Protein AF-A0A526TTD7-F1 (afdb_monomer_lite)

Sequence (166 aa):
IASILKLRVVLLLPEDGTITVKAGYPPDDTLAEADIAAARWAWEHNRAAGRGADTLPGAKRLYLPLRTGRTAIGVVGLDNDKQGPLLTPEQQRLLDALADQAAVAIERIQLVADVDRAKLAAEADRLRSALLTSISHDLKTPLAAIMGAAGTLRDFSAALPEPDRA

Structure (mmCIF, N/CA/C/O backbone):
data_AF-A0A526TTD7-F1
#
_entry.id   AF-A0A526TTD7-F1
#
loop_
_atom_site.group_PDB
_atom_site.id
_atom_site.type_symbol
_atom_site.label_atom_id
_atom_site.label_alt_id
_atom_site.label_comp_id
_atom_site.label_asym_id
_atom_site.label_entity_id
_atom_site.label_seq_id
_atom_site.pdbx_PDB_ins_code
_atom_site.Cartn_x
_atom_site.Cartn_y
_atom_site.Cartn_z
_atom_site.occupancy
_atom_site.B_iso_or_equiv
_atom_site.auth_seq_id
_atom_site.auth_comp_id
_atom_site.auth_asym_id
_atom_site.auth_atom_id
_atom_site.pdbx_PDB_model_num
ATOM 1 N N . ILE A 1 1 ? 17.841 4.919 -4.706 1.00 63.47 1 ILE A N 1
ATOM 2 C CA . ILE A 1 1 ? 17.563 4.331 -6.044 1.00 63.47 1 ILE A CA 1
ATOM 3 C C . ILE A 1 1 ? 17.900 5.327 -7.155 1.00 63.47 1 ILE A C 1
ATOM 5 O O . ILE A 1 1 ? 18.847 5.089 -7.891 1.00 63.47 1 ILE A O 1
ATOM 9 N N . ALA A 1 2 ? 17.210 6.468 -7.237 1.00 70.69 2 ALA A N 1
ATOM 10 C CA . ALA A 1 2 ? 17.342 7.399 -8.361 1.00 70.69 2 ALA A CA 1
ATOM 11 C C . ALA A 1 2 ? 18.750 8.008 -8.562 1.00 70.69 2 ALA A C 1
ATOM 13 O O . ALA A 1 2 ? 19.263 7.999 -9.679 1.00 70.69 2 ALA A O 1
ATOM 14 N N . SER A 1 3 ? 19.417 8.460 -7.491 1.00 68.31 3 SER A N 1
ATOM 15 C CA . SER A 1 3 ? 20.776 9.033 -7.568 1.00 68.31 3 SER A CA 1
ATOM 16 C C . SER A 1 3 ? 21.851 8.013 -7.961 1.00 68.31 3 SER A C 1
ATOM 18 O O . SER A 1 3 ? 22.783 8.345 -8.686 1.00 68.31 3 SER A O 1
ATOM 20 N N . ILE A 1 4 ? 21.695 6.762 -7.520 1.00 75.44 4 ILE A N 1
ATOM 21 C CA . ILE A 1 4 ? 22.630 5.662 -7.794 1.00 75.44 4 ILE A CA 1
ATOM 22 C C . ILE A 1 4 ? 22.489 5.187 -9.246 1.00 75.44 4 ILE A C 1
ATOM 24 O O . ILE A 1 4 ? 23.485 4.917 -9.911 1.00 75.44 4 ILE A O 1
ATOM 28 N N . LEU A 1 5 ? 21.256 5.126 -9.760 1.00 72.81 5 LEU A N 1
ATOM 29 C CA . LEU A 1 5 ? 20.969 4.633 -11.111 1.00 72.81 5 LEU A CA 1
ATOM 30 C C . LEU A 1 5 ? 20.961 5.734 -12.185 1.00 72.81 5 LEU A C 1
ATOM 32 O O . LEU A 1 5 ? 20.939 5.415 -13.371 1.00 72.81 5 LEU A O 1
ATOM 36 N N . LYS A 1 6 ? 21.009 7.017 -11.792 1.00 79.19 6 LYS A N 1
ATOM 37 C CA . LYS A 1 6 ? 20.834 8.183 -12.682 1.00 79.19 6 LYS A CA 1
ATOM 38 C C . LYS A 1 6 ? 19.543 8.093 -13.511 1.00 79.19 6 LYS A C 1
ATOM 40 O O . LYS A 1 6 ? 19.547 8.358 -14.713 1.00 79.19 6 LYS A O 1
ATOM 45 N N . LEU A 1 7 ? 18.451 7.693 -12.859 1.00 83.31 7 LEU A N 1
ATOM 46 C CA . LEU A 1 7 ? 17.125 7.536 -13.461 1.00 83.31 7 LEU A CA 1
ATOM 47 C C . LEU A 1 7 ? 16.112 8.465 -12.803 1.00 83.31 7 LEU A C 1
ATOM 49 O O . LEU A 1 7 ? 16.256 8.819 -11.631 1.00 83.31 7 LEU A O 1
ATOM 53 N N . ARG A 1 8 ? 15.050 8.782 -13.547 1.00 88.75 8 ARG A N 1
ATOM 54 C CA . ARG A 1 8 ? 13.818 9.311 -12.970 1.00 88.75 8 ARG A CA 1
ATOM 55 C C . ARG A 1 8 ? 13.028 8.149 -12.389 1.00 88.75 8 ARG A C 1
ATOM 57 O O . ARG A 1 8 ? 12.767 7.174 -13.091 1.00 88.75 8 ARG A O 1
ATOM 64 N N . VAL A 1 9 ? 12.662 8.247 -11.121 1.00 90.62 9 VAL A N 1
ATOM 65 C CA . VAL A 1 9 ? 11.980 7.190 -10.378 1.00 90.62 9 VAL A CA 1
ATOM 66 C C . VAL A 1 9 ? 10.711 7.751 -9.768 1.00 90.62 9 VAL A C 1
ATOM 68 O O . VAL A 1 9 ? 10.736 8.831 -9.191 1.00 90.62 9 VAL A O 1
ATOM 71 N N . VAL A 1 10 ? 9.621 7.003 -9.864 1.00 92.50 10 VAL A N 1
ATOM 72 C CA . VAL A 1 10 ? 8.376 7.280 -9.148 1.00 92.50 10 VAL A CA 1
ATOM 73 C C . VAL A 1 10 ? 7.990 6.045 -8.343 1.00 92.50 10 VAL A C 1
ATOM 75 O O . VAL A 1 10 ? 8.102 4.924 -8.831 1.00 92.50 10 VAL A O 1
ATOM 78 N N . LEU A 1 11 ? 7.583 6.234 -7.096 1.00 93.25 11 LEU A N 1
ATOM 79 C CA . LEU A 1 11 ? 7.057 5.195 -6.225 1.00 93.25 11 LEU A CA 1
ATOM 80 C C . LEU A 1 11 ? 5.556 5.402 -6.094 1.00 93.25 11 LEU A C 1
ATOM 82 O O . LEU A 1 11 ? 5.114 6.477 -5.684 1.00 93.25 11 LEU A O 1
ATOM 86 N N . LEU A 1 12 ? 4.793 4.361 -6.404 1.00 94.50 12 LEU A N 1
ATOM 87 C CA . LEU A 1 12 ? 3.353 4.347 -6.246 1.00 94.50 12 LEU A CA 1
ATOM 88 C C . LEU A 1 12 ? 2.940 3.257 -5.260 1.00 94.50 12 LEU A C 1
ATOM 90 O O . LEU A 1 12 ? 3.425 2.128 -5.355 1.00 94.50 12 LEU A O 1
ATOM 94 N N . LEU A 1 13 ? 2.048 3.587 -4.328 1.00 94.19 13 LEU A N 1
ATOM 95 C CA . LEU A 1 13 ? 1.503 2.647 -3.344 1.00 94.19 13 LEU A CA 1
ATOM 96 C C . LEU A 1 13 ? -0.021 2.563 -3.479 1.00 94.19 13 LEU A C 1
ATOM 98 O O . LEU A 1 13 ? -0.639 3.536 -3.917 1.00 94.19 13 LEU A O 1
ATOM 102 N N . PRO A 1 14 ? -0.632 1.422 -3.122 1.00 92.44 14 PRO A N 1
ATOM 103 C CA . PRO A 1 14 ? -2.074 1.288 -3.133 1.00 92.44 14 PRO A CA 1
ATOM 104 C C . PRO A 1 14 ? -2.716 2.174 -2.063 1.00 92.44 14 PRO A C 1
ATOM 106 O O . PRO A 1 14 ? -2.262 2.228 -0.920 1.00 92.44 14 PRO A O 1
ATOM 109 N N . GLU A 1 15 ? -3.787 2.854 -2.447 1.00 90.19 15 GLU A N 1
ATOM 110 C CA . GLU A 1 15 ? -4.594 3.733 -1.605 1.00 90.19 15 GLU A CA 1
ATOM 111 C C . GLU A 1 15 ? -6.027 3.702 -2.144 1.00 90.19 15 GLU A C 1
ATOM 113 O O . GLU A 1 15 ? -6.236 3.852 -3.345 1.00 90.19 15 GLU A O 1
ATOM 118 N N . ASP A 1 16 ? -7.006 3.413 -1.283 1.00 86.75 16 ASP A N 1
ATOM 119 C CA . ASP A 1 16 ? -8.437 3.356 -1.630 1.00 86.75 16 ASP A CA 1
ATOM 120 C C . ASP A 1 16 ? -8.785 2.504 -2.872 1.00 86.75 16 ASP A C 1
ATOM 122 O O . ASP A 1 16 ? -9.676 2.825 -3.656 1.00 86.75 16 ASP A O 1
ATOM 126 N N . GLY A 1 17 ? -8.072 1.388 -3.069 1.00 83.06 17 GLY A N 1
ATOM 127 C CA . GLY A 1 17 ? -8.304 0.461 -4.188 1.00 83.06 17 GLY A CA 1
ATOM 128 C C . GLY A 1 17 ? -7.743 0.926 -5.538 1.00 83.06 17 GLY A C 1
ATOM 129 O O . GLY A 1 17 ? -7.944 0.253 -6.548 1.00 83.06 17 GLY A O 1
ATOM 130 N N . THR A 1 18 ? -7.019 2.043 -5.564 1.00 87.00 18 THR A N 1
ATOM 131 C CA . THR A 1 18 ? -6.212 2.496 -6.702 1.00 87.00 18 THR A CA 1
ATOM 132 C C . THR A 1 18 ? -4.737 2.572 -6.303 1.00 87.00 18 THR A C 1
ATOM 134 O O . THR A 1 18 ? -4.375 2.213 -5.185 1.00 87.00 18 THR A O 1
ATOM 137 N N . ILE A 1 19 ? -3.867 3.011 -7.213 1.00 91.06 19 ILE A N 1
ATOM 138 C CA . ILE A 1 19 ? -2.452 3.260 -6.938 1.00 91.06 19 ILE A CA 1
ATOM 139 C C . ILE A 1 19 ? -2.153 4.759 -7.073 1.00 91.06 19 ILE A C 1
ATOM 141 O O . ILE A 1 19 ? -2.535 5.386 -8.062 1.00 91.06 19 ILE A O 1
ATOM 145 N N . THR A 1 20 ? -1.487 5.345 -6.078 1.00 92.12 20 THR A N 1
ATOM 146 C CA . THR A 1 20 ? -1.195 6.786 -6.019 1.00 92.12 20 THR A CA 1
ATOM 147 C C . THR A 1 20 ? 0.301 7.038 -5.905 1.00 92.12 20 THR A C 1
ATOM 149 O O . THR A 1 20 ? 1.039 6.240 -5.325 1.00 92.12 20 THR A O 1
ATOM 152 N N . VAL A 1 21 ? 0.775 8.150 -6.476 1.00 92.25 21 VAL A N 1
ATOM 153 C CA . VAL A 1 21 ? 2.179 8.564 -6.360 1.00 92.25 21 VAL A CA 1
ATOM 154 C C . VAL A 1 21 ? 2.465 8.955 -4.910 1.00 92.25 21 VAL A C 1
ATOM 156 O O . VAL A 1 21 ? 1.813 9.837 -4.358 1.00 92.25 21 VAL A O 1
ATOM 159 N N . LYS A 1 22 ? 3.448 8.297 -4.292 1.00 91.56 22 LYS A N 1
ATOM 160 C CA . LYS A 1 22 ? 3.910 8.593 -2.926 1.00 91.56 22 LYS A CA 1
ATOM 161 C C . LYS A 1 22 ? 5.266 9.287 -2.890 1.00 91.56 22 LYS A C 1
ATOM 163 O O . LYS A 1 22 ? 5.557 9.986 -1.925 1.00 91.56 22 LYS A O 1
ATOM 168 N N . ALA A 1 23 ? 6.098 9.085 -3.909 1.00 87.81 23 ALA A N 1
ATOM 169 C CA . ALA A 1 23 ? 7.366 9.791 -4.055 1.00 87.81 23 ALA A CA 1
ATOM 170 C C . ALA A 1 23 ? 7.810 9.832 -5.522 1.00 87.81 23 ALA A C 1
ATOM 172 O O . ALA A 1 23 ? 7.603 8.869 -6.256 1.00 87.81 23 ALA A O 1
ATOM 173 N N . GLY A 1 24 ? 8.492 10.903 -5.921 1.00 87.50 24 GLY A N 1
ATOM 174 C CA . GLY A 1 24 ? 9.106 11.057 -7.239 1.00 87.50 24 GLY A CA 1
ATOM 175 C C . GLY A 1 24 ? 10.500 11.674 -7.130 1.00 87.50 24 GLY A C 1
ATOM 176 O O . GLY A 1 24 ? 10.753 12.512 -6.264 1.00 87.50 24 GLY A O 1
ATOM 177 N N . TYR A 1 25 ? 11.430 11.247 -7.981 1.00 83.00 25 TYR A N 1
ATOM 178 C CA . TYR A 1 25 ? 12.738 11.882 -8.128 1.00 83.00 25 TYR A CA 1
ATOM 179 C C . TYR A 1 25 ? 13.206 11.873 -9.591 1.00 83.00 25 TYR A C 1
ATOM 181 O O . TYR A 1 25 ? 13.290 10.785 -10.163 1.00 83.00 25 TYR A O 1
ATOM 189 N N . PRO A 1 26 ? 13.604 13.017 -10.190 1.00 78.94 26 PRO A N 1
ATOM 190 C CA . PRO A 1 26 ? 13.412 14.383 -9.682 1.00 78.94 26 PRO A CA 1
ATOM 191 C C . PRO A 1 26 ? 11.930 14.624 -9.341 1.00 78.94 26 PRO A C 1
ATOM 193 O O . PRO A 1 26 ? 11.102 13.869 -9.849 1.00 78.94 26 PRO A O 1
ATOM 196 N N . PRO A 1 27 ? 11.607 15.568 -8.431 1.00 69.44 27 PRO A N 1
ATOM 197 C CA . PRO A 1 27 ? 10.234 15.763 -7.971 1.00 69.44 27 PRO A CA 1
ATOM 198 C C . PRO A 1 27 ? 9.328 15.978 -9.184 1.00 69.44 27 PRO A C 1
ATOM 200 O O . PRO A 1 27 ? 9.491 16.940 -9.932 1.00 69.44 27 PRO A O 1
ATOM 203 N N . ASP A 1 28 ? 8.461 15.002 -9.411 1.00 66.94 28 ASP A N 1
ATOM 204 C CA . ASP A 1 28 ? 7.549 14.912 -10.538 1.00 66.94 28 ASP A CA 1
ATOM 205 C C . ASP A 1 28 ? 6.377 14.059 -10.070 1.00 66.94 28 ASP A C 1
ATOM 207 O O . ASP A 1 28 ? 6.486 12.839 -9.919 1.00 66.94 28 ASP A O 1
ATOM 211 N N . ASP A 1 29 ? 5.279 14.746 -9.790 1.00 65.81 29 ASP A N 1
ATOM 212 C CA . ASP A 1 29 ? 4.076 14.154 -9.213 1.00 65.81 29 ASP A CA 1
ATOM 213 C C . ASP A 1 29 ? 3.002 13.933 -10.289 1.00 65.81 29 ASP A C 1
ATOM 215 O O . ASP A 1 29 ? 1.873 13.544 -9.989 1.00 65.81 29 ASP A O 1
ATOM 219 N N . THR A 1 30 ? 3.341 14.182 -11.561 1.00 73.81 30 THR A N 1
ATOM 220 C CA . THR A 1 30 ? 2.398 14.106 -12.677 1.00 73.81 30 THR A CA 1
ATOM 221 C C . THR A 1 30 ? 2.709 12.926 -13.586 1.00 73.81 30 THR A C 1
ATOM 223 O O . THR A 1 30 ? 3.777 12.821 -14.185 1.00 73.81 30 THR A O 1
ATOM 226 N N . LEU A 1 31 ? 1.743 12.018 -13.708 1.00 82.94 31 LEU A N 1
ATOM 227 C CA . LEU A 1 31 ? 1.802 10.893 -14.633 1.00 82.94 31 LEU A CA 1
ATOM 228 C C . LEU A 1 31 ? 0.746 11.065 -15.719 1.00 82.94 31 LEU A C 1
ATOM 230 O O . LEU A 1 31 ? -0.379 11.483 -15.448 1.00 82.94 31 LEU A O 1
ATOM 234 N N . ALA A 1 32 ? 1.114 10.729 -16.954 1.00 86.19 32 ALA A N 1
ATOM 235 C CA . ALA A 1 32 ? 0.153 10.655 -18.042 1.00 86.19 32 ALA A CA 1
ATOM 236 C C . ALA A 1 32 ? -0.846 9.512 -17.796 1.00 86.19 32 ALA A C 1
ATOM 238 O O . ALA A 1 32 ? -0.553 8.551 -17.088 1.00 86.19 32 ALA A O 1
ATOM 239 N N . GLU A 1 33 ? -2.009 9.562 -18.439 1.00 87.12 33 GLU A N 1
ATOM 240 C CA . GLU A 1 33 ? -3.036 8.521 -18.298 1.00 87.12 33 GLU A CA 1
ATOM 241 C C . GLU A 1 33 ? -2.506 7.116 -18.645 1.00 87.12 33 GLU A C 1
ATOM 243 O O . GLU A 1 33 ? -2.741 6.158 -17.910 1.00 87.12 33 GLU A O 1
ATOM 248 N N . ALA A 1 34 ? -1.696 7.004 -19.704 1.00 90.00 34 ALA A N 1
ATOM 249 C CA . ALA A 1 34 ? -1.042 5.750 -20.088 1.00 90.00 34 ALA A CA 1
ATOM 250 C C . ALA A 1 34 ? -0.063 5.229 -19.017 1.00 90.00 34 ALA A C 1
ATOM 252 O O . ALA A 1 34 ? 0.047 4.021 -18.812 1.00 90.00 34 ALA A O 1
ATOM 253 N N . ASP A 1 35 ? 0.625 6.135 -18.320 1.00 92.31 35 ASP A N 1
ATOM 254 C CA . ASP A 1 35 ? 1.550 5.812 -17.232 1.00 92.31 35 ASP A CA 1
ATOM 255 C C . ASP A 1 35 ? 0.785 5.328 -15.985 1.00 92.31 35 ASP A C 1
ATOM 257 O O . ASP A 1 35 ? 1.170 4.335 -15.368 1.00 92.31 35 ASP A O 1
ATOM 261 N N . ILE A 1 36 ? -0.352 5.955 -15.659 1.00 92.12 36 ILE A N 1
ATOM 262 C CA . ILE A 1 36 ? -1.246 5.505 -14.578 1.00 92.12 36 ILE A CA 1
ATOM 263 C C . ILE A 1 36 ? -1.811 4.113 -14.892 1.00 92.12 36 ILE A C 1
ATOM 265 O O . ILE A 1 36 ? -1.793 3.231 -14.032 1.00 92.12 36 ILE A O 1
ATOM 269 N N . ALA A 1 37 ? -2.269 3.887 -16.127 1.00 93.88 37 ALA A N 1
ATOM 270 C CA . ALA A 1 37 ? -2.789 2.593 -16.561 1.00 93.88 37 ALA A CA 1
ATOM 271 C C . ALA A 1 37 ? -1.724 1.486 -16.477 1.00 93.88 37 ALA A C 1
ATOM 273 O O . ALA A 1 37 ? -2.005 0.399 -15.970 1.00 93.88 37 ALA A O 1
ATOM 274 N N . ALA A 1 38 ? -0.492 1.767 -16.914 1.00 95.81 38 ALA A N 1
ATOM 275 C CA . ALA A 1 38 ? 0.618 0.822 -16.815 1.00 95.81 38 ALA A CA 1
ATOM 276 C C . ALA A 1 38 ? 1.003 0.524 -15.360 1.00 95.81 38 ALA A C 1
ATOM 278 O O . ALA A 1 38 ? 1.178 -0.643 -15.008 1.00 95.81 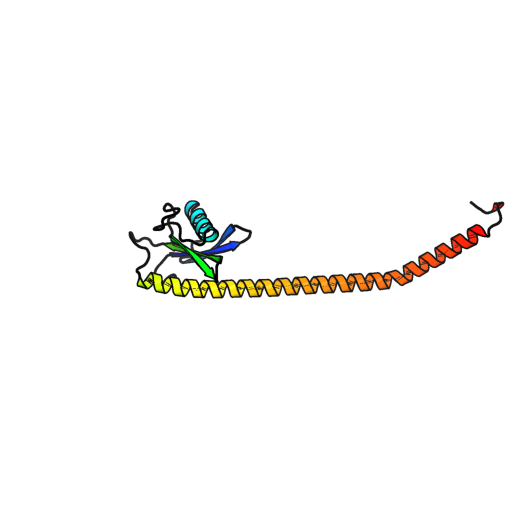38 ALA A O 1
ATOM 279 N N . ALA A 1 39 ? 1.069 1.544 -14.499 1.00 95.50 39 ALA A N 1
ATOM 280 C CA . ALA A 1 39 ? 1.344 1.362 -13.076 1.00 95.50 39 ALA A CA 1
ATOM 281 C C . ALA A 1 39 ? 0.275 0.496 -12.396 1.00 95.50 39 ALA A C 1
ATOM 283 O O . ALA A 1 39 ? 0.600 -0.457 -11.687 1.00 95.50 39 ALA A O 1
ATOM 284 N N . ARG A 1 40 ? -1.005 0.792 -12.651 1.00 95.19 40 ARG A N 1
ATOM 285 C CA . ARG A 1 40 ? -2.132 0.028 -12.109 1.00 95.19 40 ARG A CA 1
ATOM 286 C C . ARG A 1 40 ? -2.108 -1.421 -12.583 1.00 95.19 40 ARG A C 1
ATOM 288 O O . ARG A 1 40 ? -2.222 -2.329 -11.765 1.00 95.19 40 ARG A O 1
ATOM 295 N N . TRP A 1 41 ? -1.901 -1.645 -13.879 1.00 95.88 41 TRP A N 1
ATOM 296 C CA . TRP A 1 41 ? -1.827 -2.996 -14.425 1.00 95.88 41 TRP A CA 1
ATOM 297 C C . TRP A 1 41 ? -0.672 -3.788 -13.806 1.00 95.88 41 TRP A C 1
ATOM 299 O O . TRP A 1 41 ? -0.861 -4.946 -13.428 1.00 95.88 41 TRP A O 1
ATOM 309 N N . ALA A 1 42 ? 0.502 -3.160 -13.661 1.00 96.19 42 ALA A N 1
ATOM 310 C CA . ALA A 1 42 ? 1.682 -3.792 -13.078 1.00 96.19 42 ALA A CA 1
ATOM 311 C C . ALA A 1 42 ? 1.442 -4.250 -11.634 1.00 96.19 42 ALA A C 1
ATOM 313 O O . ALA A 1 42 ? 1.872 -5.341 -11.247 1.00 96.19 42 ALA A O 1
ATOM 314 N N . TRP A 1 43 ? 0.722 -3.434 -10.861 1.00 95.50 43 TRP A N 1
ATOM 315 C CA . TRP A 1 43 ? 0.289 -3.764 -9.508 1.00 95.50 43 TRP A CA 1
ATOM 316 C C . TRP A 1 43 ? -0.700 -4.935 -9.490 1.00 95.50 43 TRP A C 1
ATOM 318 O O . TRP A 1 43 ? -0.428 -5.952 -8.854 1.00 95.50 43 TRP A O 1
ATOM 328 N N . GLU A 1 44 ? -1.804 -4.828 -10.236 1.00 94.31 44 GLU A N 1
ATOM 329 C CA . GLU A 1 44 ? -2.891 -5.819 -10.245 1.00 94.31 44 GLU A CA 1
ATOM 330 C C . GLU A 1 44 ? -2.432 -7.200 -10.736 1.00 94.31 44 GLU A C 1
ATOM 332 O O . GLU A 1 44 ? -2.824 -8.229 -10.187 1.00 94.31 44 GLU A O 1
ATOM 337 N N . HIS A 1 45 ? -1.567 -7.239 -11.752 1.00 94.69 45 HIS A N 1
ATOM 338 C CA . HIS A 1 45 ? -1.115 -8.485 -12.380 1.00 94.69 45 HIS A CA 1
ATOM 339 C C . HIS A 1 45 ? 0.215 -8.981 -11.826 1.00 94.69 45 HIS A C 1
ATOM 341 O O . HIS A 1 45 ? 0.707 -10.034 -12.244 1.00 94.69 45 HIS A O 1
ATOM 347 N N . ASN A 1 46 ? 0.809 -8.222 -10.902 1.00 94.31 46 ASN A N 1
ATOM 348 C CA . ASN A 1 46 ? 2.114 -8.487 -10.335 1.00 94.31 46 ASN A CA 1
ATOM 349 C C . ASN A 1 46 ? 3.161 -8.770 -11.429 1.00 94.31 46 ASN A C 1
ATOM 351 O O . ASN A 1 46 ? 3.869 -9.777 -11.376 1.00 94.31 46 ASN A O 1
ATOM 355 N N . ARG A 1 47 ? 3.245 -7.923 -12.461 1.00 94.69 47 ARG A N 1
ATOM 356 C CA . ARG A 1 47 ? 4.140 -8.080 -13.627 1.00 94.69 47 ARG A CA 1
ATOM 357 C C . ARG A 1 47 ? 4.625 -6.723 -14.126 1.00 94.69 47 ARG A C 1
ATOM 359 O O . ARG A 1 47 ? 4.022 -5.706 -13.822 1.00 94.69 47 ARG A O 1
ATOM 366 N N . ALA A 1 48 ? 5.724 -6.710 -14.874 1.00 94.88 48 ALA A N 1
ATOM 367 C CA . ALA A 1 48 ? 6.227 -5.479 -15.475 1.00 94.88 48 ALA A CA 1
ATOM 368 C C . ALA A 1 48 ? 5.273 -4.962 -16.568 1.00 94.88 48 ALA A C 1
ATOM 370 O O . ALA A 1 48 ? 4.704 -5.765 -17.309 1.00 94.88 48 ALA A O 1
ATOM 371 N N . ALA A 1 49 ? 5.139 -3.642 -16.693 1.00 96.44 49 ALA A N 1
ATOM 372 C CA . ALA A 1 49 ? 4.367 -2.992 -17.756 1.00 96.44 49 ALA A CA 1
ATOM 373 C C . ALA A 1 49 ? 5.002 -1.671 -18.189 1.00 96.44 49 ALA A C 1
ATOM 375 O O . ALA A 1 49 ? 5.827 -1.100 -17.477 1.00 96.44 49 ALA A O 1
ATOM 376 N N . GLY A 1 50 ? 4.590 -1.162 -19.345 1.00 94.56 50 GLY A N 1
ATOM 377 C CA . GLY A 1 50 ? 5.075 0.104 -19.868 1.00 94.56 50 GLY A CA 1
ATOM 378 C C . GLY A 1 50 ? 6.271 -0.042 -20.798 1.00 94.56 50 GLY A C 1
ATOM 379 O O . GLY A 1 50 ? 6.427 -1.041 -21.504 1.00 94.56 50 GLY A O 1
ATOM 380 N N . ARG A 1 51 ? 7.122 0.982 -20.817 1.00 91.38 51 ARG A N 1
ATOM 381 C CA . ARG A 1 51 ? 8.274 1.083 -21.716 1.00 91.38 51 ARG A CA 1
ATOM 382 C C . ARG A 1 51 ? 9.176 -0.151 -21.619 1.00 91.38 51 ARG A C 1
ATOM 384 O O . ARG A 1 51 ? 9.802 -0.393 -20.594 1.00 91.38 51 ARG A O 1
ATOM 391 N N . GLY A 1 52 ? 9.309 -0.886 -22.722 1.00 87.69 52 GLY A N 1
ATOM 392 C CA . GLY A 1 52 ? 10.180 -2.064 -22.808 1.00 87.69 52 GLY A CA 1
ATOM 393 C C . GLY A 1 52 ? 9.601 -3.350 -22.207 1.00 87.69 52 GLY A C 1
ATOM 394 O O . GLY A 1 52 ? 10.319 -4.343 -22.154 1.00 87.69 52 GLY A O 1
ATOM 395 N N . ALA A 1 53 ? 8.336 -3.348 -21.777 1.00 91.00 53 ALA A N 1
ATOM 396 C CA . ALA A 1 53 ? 7.600 -4.546 -21.383 1.00 91.00 53 ALA A CA 1
ATOM 397 C C . ALA A 1 53 ? 6.642 -5.008 -22.499 1.00 91.00 53 ALA A C 1
ATOM 399 O O . ALA A 1 53 ? 6.282 -4.236 -23.388 1.00 91.00 53 ALA A O 1
ATOM 400 N N . ASP A 1 54 ? 6.166 -6.252 -22.406 1.00 90.94 54 ASP A N 1
ATOM 401 C CA . ASP A 1 54 ? 5.216 -6.837 -23.369 1.00 90.94 54 ASP A CA 1
ATOM 402 C C . ASP A 1 54 ? 3.798 -6.256 -23.252 1.00 90.94 54 ASP A C 1
ATOM 404 O O . ASP A 1 54 ? 2.941 -6.490 -24.102 1.00 90.94 54 ASP A O 1
ATOM 408 N N . THR A 1 55 ? 3.510 -5.537 -22.164 1.00 93.75 55 THR A N 1
ATOM 409 C CA . THR A 1 55 ? 2.173 -5.033 -21.843 1.00 93.75 55 THR A CA 1
ATOM 410 C C . THR A 1 55 ? 2.184 -3.522 -21.671 1.00 93.75 55 THR A C 1
ATOM 412 O O . THR A 1 55 ? 3.038 -2.971 -20.980 1.00 93.75 55 THR A O 1
ATOM 415 N N . LEU A 1 56 ? 1.200 -2.860 -22.287 1.00 92.38 56 LEU A N 1
ATOM 416 C CA . LEU A 1 56 ? 1.025 -1.403 -22.283 1.00 92.38 56 LEU A CA 1
ATOM 417 C C . LEU A 1 56 ? 2.288 -0.622 -22.716 1.00 92.38 56 LEU A C 1
ATOM 419 O O . LEU A 1 56 ? 2.667 0.338 -22.047 1.00 92.38 56 LEU A O 1
ATOM 423 N N . PRO A 1 57 ? 2.926 -0.959 -23.856 1.00 88.06 57 PRO A N 1
ATOM 424 C CA . PRO A 1 57 ? 4.205 -0.364 -24.268 1.00 88.06 57 PRO A CA 1
ATOM 425 C C . PRO A 1 57 ? 4.135 1.140 -24.596 1.00 88.06 57 PRO A C 1
ATOM 427 O O . PRO A 1 57 ? 5.171 1.765 -24.799 1.00 88.06 57 PRO A O 1
ATOM 430 N N . GLY A 1 58 ? 2.931 1.724 -24.659 1.00 86.62 58 GLY A N 1
ATOM 431 C CA . GLY A 1 58 ? 2.713 3.155 -24.899 1.00 86.62 58 GLY A CA 1
ATOM 432 C C . GLY A 1 58 ? 2.985 4.061 -23.691 1.00 86.62 58 GLY A C 1
ATOM 433 O O . GLY A 1 58 ? 2.991 5.281 -23.849 1.00 86.62 58 GLY A O 1
ATOM 434 N N . ALA A 1 59 ? 3.204 3.498 -22.498 1.00 90.81 59 ALA A N 1
ATOM 435 C CA . ALA A 1 59 ? 3.626 4.276 -21.336 1.00 90.81 59 ALA A CA 1
ATOM 436 C C . ALA A 1 59 ? 5.077 4.755 -21.498 1.00 90.81 59 ALA A C 1
ATOM 438 O O . ALA A 1 59 ? 5.919 4.057 -22.068 1.00 90.81 59 ALA A O 1
ATOM 439 N N . LYS A 1 60 ? 5.389 5.944 -20.976 1.00 89.38 60 LYS A N 1
ATOM 440 C CA . LYS A 1 60 ? 6.739 6.517 -21.086 1.00 89.38 60 LYS A CA 1
ATOM 441 C C . LYS A 1 60 ? 7.716 5.823 -20.146 1.00 89.38 60 LYS A C 1
ATOM 443 O O . LYS A 1 60 ? 8.906 5.753 -20.444 1.00 89.38 60 LYS A O 1
ATOM 448 N N . ARG A 1 61 ? 7.216 5.308 -19.022 1.00 92.00 61 ARG A N 1
ATOM 449 C CA . ARG A 1 61 ? 8.020 4.676 -17.974 1.00 92.00 61 ARG A CA 1
ATOM 450 C C . ARG A 1 61 ? 7.892 3.157 -18.006 1.00 92.00 61 ARG A C 1
ATOM 452 O O . ARG A 1 61 ? 6.882 2.615 -18.451 1.00 92.00 61 ARG A O 1
ATOM 459 N N . LEU A 1 62 ? 8.915 2.474 -17.504 1.00 93.56 62 LEU A N 1
ATOM 460 C CA . LEU A 1 62 ? 8.839 1.061 -17.137 1.00 93.56 62 LEU A CA 1
ATOM 461 C C . LEU A 1 62 ? 8.344 0.956 -15.697 1.00 93.56 62 LEU A C 1
ATOM 463 O O . LEU A 1 62 ? 8.954 1.532 -14.801 1.00 93.56 62 LEU A O 1
ATOM 467 N N . TYR A 1 63 ? 7.286 0.192 -15.474 1.00 95.12 63 TYR A N 1
ATOM 468 C CA . TYR A 1 63 ? 6.709 -0.064 -14.162 1.00 95.12 63 TYR A CA 1
ATOM 469 C C . TYR A 1 63 ? 7.025 -1.480 -13.701 1.00 95.12 63 TYR A C 1
ATOM 471 O O . TYR A 1 63 ? 6.759 -2.448 -14.413 1.00 95.12 63 TYR A O 1
ATOM 479 N N . LEU A 1 64 ? 7.584 -1.592 -12.498 1.00 94.94 64 LEU A N 1
ATOM 480 C CA . LEU A 1 64 ? 7.986 -2.847 -11.872 1.00 94.94 64 LEU A CA 1
ATOM 481 C C . LEU A 1 64 ? 7.284 -2.994 -10.514 1.00 94.94 64 LEU A C 1
ATOM 483 O O . LEU A 1 64 ? 7.325 -2.060 -9.709 1.00 94.94 64 LEU A O 1
ATOM 487 N N . PRO A 1 65 ? 6.637 -4.135 -10.229 1.00 95.44 65 PRO A N 1
ATOM 488 C CA . PRO A 1 65 ? 5.974 -4.349 -8.948 1.00 95.44 65 PRO A CA 1
ATOM 489 C C . PRO A 1 65 ? 6.991 -4.474 -7.807 1.00 95.44 65 PRO A C 1
ATOM 491 O O . PRO A 1 65 ? 7.990 -5.181 -7.929 1.00 95.44 65 PRO A O 1
ATOM 494 N N . LEU A 1 66 ? 6.695 -3.836 -6.675 1.00 95.62 66 LEU A N 1
ATOM 495 C CA . LEU A 1 66 ? 7.384 -4.051 -5.403 1.00 95.62 66 LEU A CA 1
ATOM 496 C C . LEU A 1 66 ? 6.686 -5.185 -4.662 1.00 95.62 66 LEU A C 1
ATOM 498 O O . LEU A 1 66 ? 5.493 -5.090 -4.367 1.00 95.62 66 LEU A O 1
ATOM 502 N N . ARG A 1 67 ? 7.409 -6.270 -4.393 1.00 91.88 67 ARG A N 1
ATOM 503 C CA . ARG A 1 67 ? 6.819 -7.527 -3.927 1.00 91.88 67 ARG A CA 1
ATOM 504 C C . ARG A 1 67 ? 7.318 -7.901 -2.544 1.00 91.88 67 ARG A C 1
ATOM 506 O O . ARG A 1 67 ? 8.518 -7.917 -2.297 1.00 91.88 67 ARG A O 1
ATOM 513 N N . THR A 1 68 ? 6.388 -8.321 -1.701 1.00 87.62 68 THR A N 1
ATOM 514 C CA . THR A 1 68 ? 6.668 -9.094 -0.491 1.00 87.62 68 THR A CA 1
ATOM 515 C C . THR A 1 68 ? 5.840 -10.379 -0.566 1.00 87.62 68 THR A C 1
ATOM 517 O O . THR A 1 68 ? 4.634 -10.371 -0.821 1.00 87.62 68 THR A O 1
ATOM 520 N N . GLY A 1 69 ? 6.498 -11.538 -0.477 1.00 82.06 69 GLY A N 1
ATOM 521 C CA . GLY A 1 69 ? 5.832 -12.829 -0.675 1.00 82.06 69 GLY A CA 1
ATOM 522 C C . GLY A 1 69 ? 5.195 -12.979 -2.068 1.00 82.06 69 GLY A C 1
ATOM 523 O O . GLY A 1 69 ? 5.901 -13.064 -3.072 1.00 82.06 69 GLY A O 1
ATOM 524 N N . ARG A 1 70 ? 3.857 -13.076 -2.135 1.00 76.19 70 ARG A N 1
ATOM 525 C CA . ARG A 1 70 ? 3.103 -13.332 -3.386 1.00 76.19 70 ARG A CA 1
ATOM 526 C C . ARG A 1 70 ? 2.374 -12.110 -3.949 1.00 76.19 70 ARG A C 1
ATOM 528 O O . ARG A 1 70 ? 1.885 -12.185 -5.077 1.00 76.19 70 ARG A O 1
ATOM 535 N N . THR A 1 71 ? 2.287 -11.018 -3.197 1.00 85.25 71 THR A N 1
ATOM 536 C CA . THR A 1 71 ? 1.478 -9.841 -3.540 1.00 85.25 71 THR A CA 1
ATOM 537 C C . THR A 1 71 ? 2.354 -8.628 -3.819 1.00 85.25 71 THR A C 1
ATOM 539 O O . THR A 1 71 ? 3.409 -8.451 -3.209 1.00 85.25 71 THR A O 1
ATOM 542 N N . ALA A 1 72 ? 1.919 -7.787 -4.757 1.00 92.38 72 ALA A N 1
ATOM 543 C CA . ALA A 1 72 ? 2.541 -6.492 -4.985 1.00 92.38 72 ALA A CA 1
ATOM 544 C C . ALA A 1 72 ? 2.006 -5.488 -3.955 1.00 92.38 72 ALA A C 1
ATOM 546 O O . ALA A 1 72 ? 0.800 -5.247 -3.884 1.00 92.38 72 ALA A O 1
ATOM 547 N N . ILE A 1 73 ? 2.900 -4.890 -3.175 1.00 93.94 73 ILE A N 1
ATOM 548 C CA . ILE A 1 73 ? 2.552 -3.864 -2.180 1.00 93.94 73 ILE A CA 1
ATOM 549 C C . ILE A 1 73 ? 2.647 -2.439 -2.743 1.00 93.94 73 ILE A C 1
ATOM 551 O O . ILE A 1 73 ? 2.381 -1.465 -2.046 1.00 93.94 73 ILE A O 1
ATOM 555 N N . GLY A 1 74 ? 3.085 -2.313 -3.994 1.00 94.94 74 GLY A N 1
ATOM 556 C CA . GLY A 1 74 ? 3.317 -1.055 -4.685 1.00 94.94 74 GLY A CA 1
ATOM 557 C C . GLY A 1 74 ? 4.020 -1.286 -6.015 1.00 94.94 74 GLY A C 1
ATOM 558 O O . GLY A 1 74 ? 4.243 -2.427 -6.428 1.00 94.94 74 GLY A O 1
ATOM 559 N N . VAL A 1 75 ? 4.376 -0.200 -6.691 1.00 95.88 75 VAL A N 1
ATOM 560 C CA . VAL A 1 75 ? 5.044 -0.222 -7.995 1.00 95.88 75 VAL A CA 1
ATOM 561 C C . VAL A 1 75 ? 6.093 0.879 -8.048 1.00 95.88 75 VAL A C 1
ATOM 563 O O . VAL A 1 75 ? 5.863 1.999 -7.592 1.00 95.88 75 VAL A O 1
ATOM 566 N N . VAL A 1 76 ? 7.242 0.571 -8.642 1.00 94.88 76 VAL A N 1
ATOM 567 C CA . VAL A 1 76 ? 8.268 1.551 -8.991 1.00 94.88 76 VAL A CA 1
ATOM 568 C C . VAL A 1 76 ? 8.252 1.803 -10.498 1.00 94.88 76 VAL A C 1
ATOM 570 O O . VAL A 1 76 ? 8.338 0.875 -11.296 1.00 94.88 76 VAL A O 1
ATOM 573 N N . GLY A 1 77 ? 8.111 3.065 -10.890 1.00 94.06 77 GLY A N 1
ATOM 574 C CA . GLY A 1 77 ? 8.210 3.526 -12.270 1.00 94.06 77 GLY A CA 1
ATOM 575 C C . GLY A 1 77 ? 9.589 4.109 -12.551 1.00 94.06 77 GLY A C 1
ATOM 576 O O . GLY A 1 77 ? 10.108 4.883 -11.749 1.00 94.06 77 GLY A O 1
ATOM 577 N N . LEU A 1 78 ? 10.175 3.765 -13.692 1.00 92.50 78 LEU A N 1
ATOM 578 C CA . LEU A 1 78 ? 11.530 4.136 -14.089 1.00 92.50 78 LEU A CA 1
ATOM 579 C C . LEU A 1 78 ? 11.531 4.747 -15.479 1.00 92.50 78 LEU A C 1
ATOM 581 O O . LEU A 1 78 ? 10.919 4.208 -16.399 1.00 92.50 78 LEU A O 1
ATOM 585 N N . ASP A 1 79 ? 12.265 5.839 -15.644 1.00 90.56 79 ASP A N 1
ATOM 586 C CA . ASP A 1 79 ? 12.454 6.447 -16.952 1.00 90.56 79 ASP A CA 1
ATOM 587 C C . ASP A 1 79 ? 13.766 7.233 -17.052 1.00 90.56 79 ASP A C 1
ATOM 589 O O . ASP A 1 79 ? 14.373 7.624 -16.051 1.00 90.56 79 ASP A O 1
ATOM 593 N N . ASN A 1 80 ? 14.212 7.464 -18.282 1.00 85.94 80 ASN A N 1
ATOM 594 C CA . ASN A 1 80 ? 15.318 8.345 -18.619 1.00 85.94 80 ASN A CA 1
ATOM 595 C C . ASN A 1 80 ? 15.130 8.946 -20.020 1.00 85.94 80 ASN A C 1
ATOM 597 O O . ASN A 1 80 ? 14.380 8.431 -20.847 1.00 85.94 80 ASN A O 1
ATOM 601 N N . ASP A 1 81 ? 15.876 10.011 -20.313 1.00 82.62 81 ASP A N 1
ATOM 602 C CA . ASP A 1 81 ? 15.837 10.672 -21.626 1.00 82.62 81 ASP A CA 1
ATOM 603 C C . ASP A 1 81 ? 16.648 9.932 -22.709 1.00 82.62 81 ASP A C 1
ATOM 605 O O . ASP A 1 81 ? 16.760 10.399 -23.842 1.00 82.62 81 ASP A O 1
ATOM 609 N N . LYS A 1 82 ? 17.258 8.784 -22.382 1.00 81.81 82 LYS A N 1
ATOM 610 C CA . LYS A 1 82 ? 18.104 8.033 -23.318 1.00 81.81 82 LYS A CA 1
ATOM 611 C C . LYS A 1 82 ? 17.257 7.105 -24.175 1.00 81.81 82 LYS A C 1
ATOM 613 O O . LYS A 1 82 ? 16.281 6.533 -23.703 1.00 81.81 82 LYS A O 1
ATOM 618 N N . GLN A 1 83 ? 17.671 6.893 -25.420 1.00 76.69 83 GLN A N 1
ATOM 619 C CA . GLN A 1 83 ? 17.121 5.824 -26.254 1.00 76.69 83 GLN A CA 1
ATOM 620 C C . GLN A 1 83 ? 17.762 4.477 -25.890 1.00 76.69 83 GLN A C 1
ATOM 622 O O . GLN A 1 83 ? 18.931 4.423 -25.505 1.00 76.69 83 GLN A O 1
ATOM 627 N N . GLY A 1 84 ? 16.998 3.392 -26.028 1.00 81.38 84 GLY A N 1
ATOM 628 C CA . GLY A 1 84 ? 17.443 2.035 -25.697 1.00 81.38 84 GLY A CA 1
ATOM 629 C C . GLY A 1 84 ? 17.062 1.574 -24.280 1.00 81.38 84 GLY A C 1
ATOM 630 O O . GLY A 1 84 ? 16.158 2.159 -23.667 1.00 81.38 84 GLY A O 1
ATOM 631 N N . PRO A 1 85 ? 17.703 0.496 -23.780 1.00 82.88 85 PRO A N 1
ATOM 632 C CA . PRO A 1 85 ? 17.400 -0.095 -22.478 1.00 82.88 85 PRO A CA 1
ATOM 633 C C . PRO A 1 85 ? 17.594 0.895 -21.325 1.00 82.88 85 PRO A C 1
ATOM 635 O O . PRO A 1 85 ? 18.587 1.621 -21.276 1.00 82.88 85 PRO A O 1
ATOM 638 N N . LEU A 1 86 ? 16.658 0.898 -20.371 1.00 86.06 86 LEU A N 1
ATOM 639 C CA . LEU A 1 86 ? 16.713 1.785 -19.202 1.00 86.06 86 LEU A CA 1
ATOM 640 C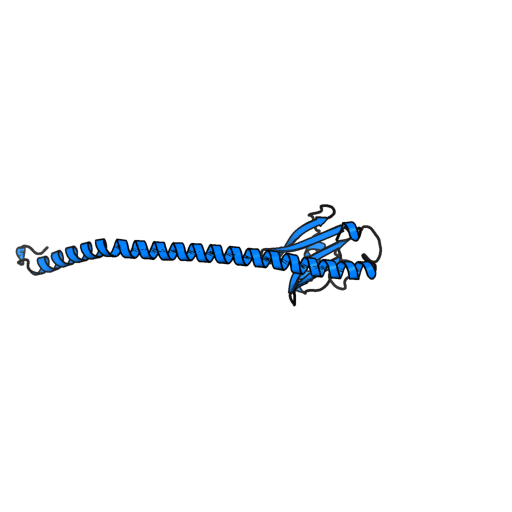 C . LEU A 1 86 ? 17.854 1.433 -18.237 1.00 86.06 86 LEU A C 1
ATOM 642 O O . LEU A 1 86 ? 18.397 2.323 -17.585 1.00 86.06 86 LEU A O 1
ATOM 646 N N . LEU A 1 87 ? 18.194 0.146 -18.144 1.00 86.81 87 LEU A N 1
ATOM 647 C CA . LEU A 1 87 ? 19.125 -0.418 -17.170 1.00 86.81 87 LEU A CA 1
ATOM 648 C C . LEU A 1 87 ? 20.084 -1.386 -17.864 1.00 86.81 87 LEU A C 1
ATOM 650 O O . LEU A 1 87 ? 19.682 -2.163 -18.731 1.00 86.81 87 LEU A O 1
ATOM 654 N N . THR A 1 88 ? 21.348 -1.381 -17.448 1.00 89.31 88 THR A N 1
ATOM 655 C CA . THR A 1 88 ? 22.262 -2.494 -17.735 1.00 89.31 88 THR A CA 1
ATOM 656 C C . THR A 1 88 ? 21.896 -3.717 -16.879 1.00 89.31 88 THR A C 1
ATOM 658 O O . THR A 1 88 ? 21.246 -3.565 -15.843 1.00 89.31 88 THR A O 1
ATOM 661 N N . PRO A 1 89 ? 22.355 -4.936 -17.223 1.00 90.06 89 PRO A N 1
ATOM 662 C CA . PRO A 1 89 ? 22.097 -6.123 -16.401 1.00 90.06 89 PRO A CA 1
ATOM 663 C C . PRO A 1 89 ? 22.582 -5.997 -14.949 1.00 90.06 89 PRO A C 1
ATOM 665 O O . PRO A 1 89 ? 21.991 -6.569 -14.039 1.00 90.06 89 PRO A O 1
ATOM 668 N N . GLU A 1 90 ? 23.663 -5.252 -14.714 1.00 90.12 90 GLU A N 1
ATOM 669 C CA . GLU A 1 90 ? 24.168 -4.979 -13.366 1.00 90.12 90 GLU A CA 1
ATOM 670 C C . GLU A 1 90 ? 23.274 -3.996 -12.608 1.00 90.12 90 GLU A C 1
ATOM 672 O O . GLU A 1 90 ? 22.938 -4.235 -11.449 1.00 90.12 90 GLU A O 1
ATOM 677 N N . GLN A 1 91 ? 22.819 -2.935 -13.279 1.00 90.38 91 GLN A N 1
ATOM 678 C CA . GLN A 1 91 ? 21.864 -1.992 -12.705 1.00 90.38 91 GLN A CA 1
ATOM 679 C C . GLN A 1 91 ? 20.513 -2.649 -12.415 1.00 90.38 91 GLN A C 1
ATOM 681 O O . GLN A 1 91 ? 19.899 -2.310 -11.409 1.00 90.38 91 GLN A O 1
ATOM 686 N N . GLN A 1 92 ? 20.074 -3.597 -13.249 1.00 90.06 92 GLN A N 1
ATOM 687 C CA . GLN A 1 92 ? 18.866 -4.383 -13.005 1.00 90.06 92 GLN A CA 1
ATOM 688 C C . GLN A 1 92 ? 18.996 -5.192 -11.711 1.00 90.06 92 GLN A C 1
ATOM 690 O O . GLN A 1 92 ? 18.151 -5.061 -10.839 1.00 90.06 92 GLN A O 1
ATOM 695 N N . ARG A 1 93 ? 20.093 -5.941 -11.526 1.00 91.00 93 ARG A N 1
ATOM 696 C CA . ARG A 1 93 ? 20.325 -6.702 -10.282 1.00 91.00 93 ARG A CA 1
ATOM 697 C C . ARG A 1 93 ? 20.364 -5.806 -9.045 1.00 91.00 93 ARG A C 1
ATOM 699 O O . ARG A 1 93 ? 19.824 -6.165 -8.003 1.00 91.00 93 ARG A O 1
ATOM 706 N N . LEU A 1 94 ? 21.009 -4.644 -9.155 1.00 91.00 94 LEU A N 1
ATOM 707 C CA . LEU A 1 94 ? 21.047 -3.668 -8.068 1.00 91.00 94 LEU A CA 1
ATOM 708 C C . LEU A 1 94 ? 19.653 -3.108 -7.766 1.00 91.00 94 LEU A C 1
ATOM 710 O O . LEU A 1 94 ? 19.286 -2.966 -6.603 1.00 91.00 94 LEU A O 1
ATOM 714 N N . LEU A 1 95 ? 18.884 -2.780 -8.803 1.00 90.50 95 LEU A N 1
ATOM 715 C CA . LEU A 1 95 ? 17.514 -2.319 -8.656 1.00 90.50 95 LEU A CA 1
ATOM 716 C C . LEU A 1 95 ? 16.646 -3.382 -7.989 1.00 90.50 95 LEU A C 1
ATOM 718 O O . LEU A 1 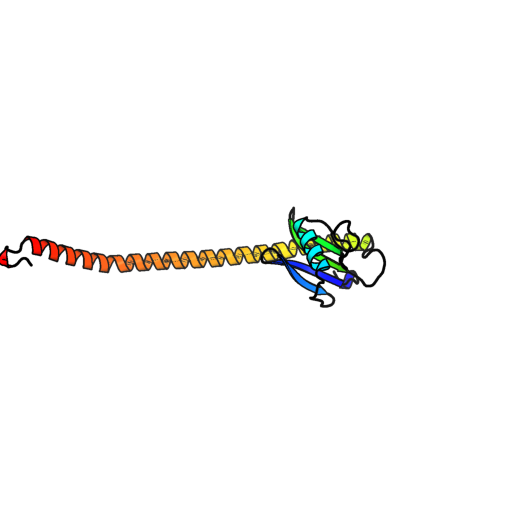95 ? 15.934 -3.027 -7.061 1.00 90.50 95 LEU A O 1
ATOM 722 N N . ASP A 1 96 ? 16.716 -4.637 -8.431 1.00 90.62 96 ASP A N 1
ATOM 723 C CA . ASP A 1 96 ? 15.928 -5.736 -7.871 1.00 90.62 96 ASP A CA 1
ATOM 724 C C . ASP A 1 96 ? 16.215 -5.874 -6.366 1.00 90.62 96 ASP A C 1
ATOM 726 O O . ASP A 1 96 ? 15.295 -5.846 -5.554 1.00 90.62 96 ASP A O 1
ATOM 730 N N . ALA A 1 97 ? 17.493 -5.863 -5.967 1.00 91.94 97 ALA A N 1
ATOM 731 C CA . ALA A 1 97 ? 17.877 -5.914 -4.555 1.00 91.94 97 ALA A CA 1
ATOM 732 C C . ALA A 1 97 ? 17.362 -4.708 -3.741 1.00 91.94 97 ALA A C 1
ATOM 734 O O . ALA A 1 97 ? 16.906 -4.860 -2.606 1.00 91.94 97 ALA A O 1
ATOM 735 N N . LEU A 1 98 ? 17.425 -3.497 -4.307 1.00 91.75 98 LEU A N 1
ATOM 736 C CA . LEU A 1 98 ? 16.903 -2.291 -3.657 1.00 91.75 98 LEU A CA 1
ATOM 737 C C . LEU A 1 98 ? 15.370 -2.288 -3.594 1.00 91.75 98 LEU A C 1
ATOM 739 O O . LEU A 1 98 ? 14.807 -1.799 -2.617 1.00 91.75 98 LEU A O 1
ATOM 743 N N . ALA A 1 99 ? 14.706 -2.810 -4.623 1.00 91.38 99 ALA A N 1
ATOM 744 C CA . ALA A 1 99 ? 13.260 -2.940 -4.705 1.00 91.38 99 ALA A CA 1
ATOM 745 C C . ALA A 1 99 ? 12.747 -3.951 -3.675 1.00 91.38 99 ALA A C 1
ATOM 747 O O . ALA A 1 99 ? 11.795 -3.638 -2.966 1.00 91.38 99 ALA A O 1
ATOM 748 N N . ASP A 1 100 ? 13.421 -5.091 -3.518 1.00 91.75 100 ASP A N 1
ATOM 749 C CA . ASP A 1 100 ? 13.105 -6.092 -2.496 1.00 91.75 100 ASP A CA 1
ATOM 750 C C . ASP A 1 100 ? 13.238 -5.505 -1.083 1.00 91.75 100 ASP A C 1
ATOM 752 O O . ASP A 1 100 ? 12.335 -5.633 -0.254 1.00 91.75 100 ASP A O 1
ATOM 756 N N . GLN A 1 101 ? 14.330 -4.784 -0.803 1.00 93.00 101 GLN A N 1
ATOM 757 C CA . GLN A 1 101 ? 14.515 -4.125 0.495 1.00 93.00 101 GLN A CA 1
ATOM 758 C C . GLN A 1 101 ? 13.482 -3.023 0.749 1.00 93.00 101 GLN A C 1
ATOM 760 O O . GLN A 1 101 ? 12.949 -2.918 1.856 1.00 93.00 101 GLN A O 1
ATOM 765 N N . ALA A 1 102 ? 13.187 -2.204 -0.265 1.00 92.38 102 ALA A N 1
ATOM 766 C CA . ALA A 1 102 ? 12.155 -1.180 -0.173 1.00 92.38 102 ALA A CA 1
ATOM 767 C C . ALA A 1 102 ? 10.782 -1.810 0.080 1.00 92.38 102 ALA A C 1
ATOM 769 O O . ALA A 1 102 ? 10.037 -1.308 0.919 1.00 92.38 102 ALA A O 1
ATOM 770 N N . ALA A 1 103 ? 10.476 -2.927 -0.585 1.00 93.88 103 ALA A N 1
ATOM 771 C CA . ALA A 1 103 ? 9.215 -3.624 -0.419 1.00 93.88 103 ALA A CA 1
ATOM 772 C C . ALA A 1 103 ? 9.036 -4.094 1.035 1.00 93.88 103 ALA A C 1
ATOM 774 O O . ALA A 1 103 ? 8.066 -3.725 1.694 1.00 93.88 103 ALA A O 1
ATOM 775 N N . VAL A 1 104 ? 10.030 -4.794 1.587 1.00 93.88 104 VAL A N 1
ATOM 776 C CA . VAL A 1 104 ? 10.004 -5.244 2.991 1.00 93.88 104 VAL A CA 1
ATOM 777 C C . VAL A 1 104 ? 9.861 -4.068 3.966 1.00 93.88 104 VAL A C 1
ATOM 779 O O . VAL A 1 104 ? 9.106 -4.143 4.937 1.00 93.88 104 VAL A O 1
ATOM 782 N N . ALA A 1 105 ? 10.568 -2.961 3.724 1.00 93.50 105 ALA A N 1
ATOM 783 C CA . ALA A 1 105 ? 10.495 -1.784 4.587 1.00 93.50 105 ALA A CA 1
ATOM 784 C C . ALA A 1 105 ? 9.108 -1.117 4.560 1.00 93.50 105 ALA A C 1
ATOM 786 O O . ALA A 1 105 ? 8.588 -0.749 5.615 1.00 93.50 105 ALA A O 1
ATOM 787 N N . ILE A 1 106 ? 8.505 -0.980 3.375 1.00 92.88 106 ILE A N 1
ATOM 788 C CA . ILE A 1 106 ? 7.171 -0.392 3.196 1.00 92.88 106 ILE A CA 1
ATOM 789 C C . ILE A 1 106 ? 6.108 -1.271 3.860 1.00 92.88 106 ILE A C 1
ATOM 791 O O . ILE A 1 106 ? 5.298 -0.755 4.630 1.00 92.88 106 ILE A O 1
ATOM 795 N N . GLU A 1 107 ? 6.145 -2.587 3.633 1.00 92.75 107 GLU A N 1
ATOM 796 C CA . GLU A 1 107 ? 5.220 -3.535 4.267 1.00 92.75 107 GLU A CA 1
ATOM 797 C C . GLU A 1 107 ? 5.314 -3.455 5.795 1.00 92.75 107 GLU A C 1
ATOM 799 O O . GLU A 1 107 ? 4.300 -3.364 6.486 1.00 92.75 107 GLU A O 1
ATOM 804 N N . ARG A 1 108 ? 6.533 -3.387 6.344 1.00 94.00 108 ARG A N 1
ATOM 805 C CA . ARG A 1 108 ? 6.733 -3.236 7.789 1.00 94.00 108 ARG A CA 1
ATOM 806 C C . ARG A 1 108 ? 6.090 -1.961 8.336 1.00 94.00 108 ARG A C 1
ATOM 808 O O . ARG A 1 108 ? 5.492 -2.005 9.408 1.00 94.00 108 ARG A O 1
ATOM 815 N N . ILE A 1 109 ? 6.216 -0.835 7.635 1.00 93.00 109 ILE A N 1
ATOM 816 C CA . ILE A 1 109 ? 5.603 0.438 8.048 1.00 93.00 109 ILE A CA 1
ATOM 817 C C . ILE A 1 109 ? 4.073 0.326 8.037 1.00 93.00 109 ILE A C 1
ATOM 819 O O . ILE A 1 109 ? 3.425 0.760 8.990 1.00 93.00 109 ILE A O 1
ATOM 823 N N . GLN A 1 110 ? 3.501 -0.288 6.998 1.00 90.62 110 GLN A N 1
ATOM 824 C CA . GLN A 1 110 ? 2.056 -0.501 6.885 1.00 90.62 110 GLN A CA 1
ATOM 825 C C . GLN A 1 110 ? 1.526 -1.395 8.015 1.00 90.62 110 GLN A C 1
ATOM 827 O O . GLN A 1 110 ? 0.581 -1.008 8.699 1.00 90.62 110 GLN A O 1
ATOM 832 N N . LEU A 1 111 ? 2.191 -2.522 8.287 1.00 92.44 111 LEU A N 1
ATOM 833 C CA . LEU A 1 111 ? 1.808 -3.447 9.359 1.00 92.44 111 LEU A CA 1
ATOM 834 C C . LEU A 1 111 ? 1.858 -2.796 10.746 1.00 92.44 111 LEU A C 1
ATOM 836 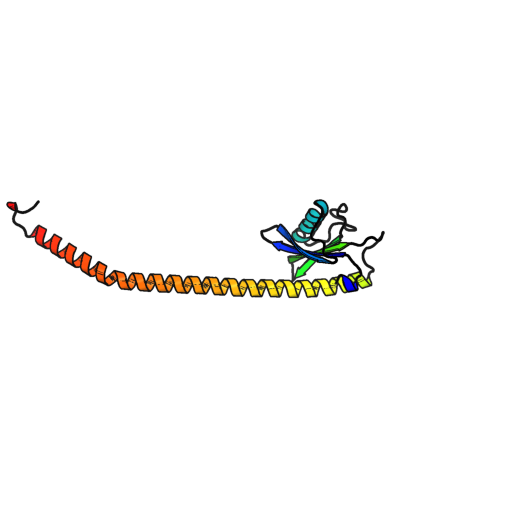O O . LEU A 1 111 ? 0.985 -3.040 11.577 1.00 92.44 111 LEU A O 1
ATOM 840 N N . VAL A 1 112 ? 2.861 -1.953 11.011 1.00 96.19 112 VAL A N 1
ATOM 841 C CA . VAL A 1 112 ? 2.930 -1.197 12.272 1.00 96.19 112 VAL A CA 1
ATOM 842 C C . VAL A 1 112 ? 1.740 -0.242 12.390 1.00 96.19 112 VAL A C 1
ATOM 844 O O . VAL A 1 112 ? 1.072 -0.231 13.424 1.00 96.19 112 VAL A O 1
ATOM 847 N N . ALA A 1 113 ? 1.418 0.495 11.323 1.00 93.31 113 ALA A N 1
ATOM 848 C CA . ALA A 1 113 ? 0.268 1.395 11.311 1.00 93.31 113 ALA A CA 1
ATOM 849 C C . ALA A 1 113 ? -1.069 0.650 11.503 1.00 93.31 113 ALA A C 1
ATOM 851 O O . ALA A 1 113 ? -1.953 1.147 12.203 1.00 93.31 113 ALA A O 1
ATOM 852 N N . ASP A 1 114 ? -1.220 -0.547 10.929 1.00 93.94 114 ASP A N 1
ATOM 853 C CA . ASP A 1 114 ? -2.400 -1.400 11.121 1.00 93.94 114 ASP A CA 1
ATOM 854 C C . ASP A 1 114 ? -2.561 -1.854 12.571 1.00 93.94 114 ASP A C 1
ATOM 856 O O . ASP A 1 114 ? -3.657 -1.770 13.132 1.00 93.94 114 ASP A O 1
ATOM 860 N N . VAL A 1 115 ? -1.467 -2.288 13.203 1.00 97.31 115 VAL A N 1
ATOM 861 C CA . VAL A 1 115 ? -1.466 -2.681 14.617 1.00 97.31 115 VAL A CA 1
ATOM 862 C C . VAL A 1 115 ? -1.871 -1.509 15.509 1.00 97.31 115 VAL A C 1
ATOM 864 O O . VAL A 1 115 ? -2.683 -1.689 16.419 1.00 97.31 115 VAL A O 1
ATOM 867 N N . ASP A 1 116 ? -1.347 -0.312 15.255 1.00 96.81 116 ASP A N 1
ATOM 868 C CA . ASP A 1 116 ? -1.674 0.872 16.052 1.00 96.81 116 ASP A CA 1
ATOM 869 C C . ASP A 1 116 ? -3.139 1.295 15.872 1.00 96.81 116 ASP A C 1
ATOM 871 O O . ASP A 1 116 ? -3.832 1.555 16.860 1.00 96.81 116 ASP A O 1
ATOM 875 N N . ARG A 1 117 ? -3.667 1.258 14.639 1.00 96.38 117 ARG A N 1
ATOM 876 C CA . ARG A 1 117 ? -5.100 1.482 14.372 1.00 96.38 117 ARG A CA 1
ATOM 877 C C . ARG A 1 117 ? -5.989 0.469 15.092 1.00 96.38 117 ARG A C 1
ATOM 879 O O . ARG A 1 117 ? -6.987 0.856 15.700 1.00 96.38 117 ARG A O 1
ATOM 886 N N . ALA A 1 118 ? -5.628 -0.813 15.055 1.00 97.12 118 ALA A N 1
ATOM 887 C CA . ALA A 1 118 ? -6.387 -1.870 15.717 1.00 97.12 118 ALA A CA 1
ATOM 888 C C . ALA A 1 118 ? -6.403 -1.697 17.245 1.00 97.12 118 ALA A C 1
ATOM 890 O O . ALA A 1 118 ? -7.444 -1.885 17.877 1.00 97.12 118 ALA A O 1
ATOM 891 N N . LYS A 1 119 ? -5.276 -1.288 17.842 1.00 97.19 119 LYS A N 1
ATOM 892 C CA . LYS A 1 119 ? -5.194 -0.983 19.279 1.00 97.19 119 LYS A CA 1
ATOM 893 C C . LYS A 1 119 ? -6.105 0.177 19.668 1.00 97.19 119 LYS A C 1
ATOM 895 O O . LYS A 1 119 ? -6.872 0.032 20.616 1.00 97.19 119 LYS A O 1
ATOM 900 N N . LEU A 1 120 ? -6.063 1.281 18.919 1.00 97.38 120 LEU A N 1
ATOM 901 C CA . LEU A 1 120 ? -6.921 2.445 19.164 1.00 97.38 120 LEU A CA 1
ATOM 902 C C . LEU A 1 120 ? -8.409 2.083 19.066 1.00 97.38 120 LEU A C 1
ATOM 904 O O . LEU A 1 120 ? -9.201 2.466 19.925 1.00 97.38 120 LEU A O 1
ATOM 908 N N . ALA A 1 121 ? -8.791 1.299 18.055 1.00 97.25 121 ALA A N 1
ATOM 909 C CA . ALA A 1 121 ? -10.166 0.831 17.898 1.00 97.25 121 ALA A CA 1
ATOM 910 C C . ALA A 1 121 ? -10.612 -0.058 19.073 1.00 97.25 121 ALA A C 1
ATOM 912 O O . ALA A 1 121 ? -11.707 0.127 19.608 1.00 97.25 121 ALA A O 1
ATOM 913 N N . ALA A 1 122 ? -9.755 -0.985 19.511 1.00 97.62 122 ALA A N 1
ATOM 914 C CA . ALA A 1 122 ? -10.037 -1.856 20.649 1.00 97.62 122 ALA A CA 1
ATOM 915 C C . ALA A 1 122 ? -10.160 -1.076 21.968 1.00 97.62 122 ALA A C 1
ATOM 917 O O . ALA A 1 122 ? -11.002 -1.398 22.805 1.00 97.62 122 ALA A O 1
ATOM 918 N N . GLU A 1 123 ? -9.343 -0.042 22.168 1.00 97.38 123 GLU A N 1
ATOM 919 C CA . GLU A 1 123 ? -9.421 0.822 23.346 1.00 97.38 123 GLU A CA 1
ATOM 920 C C . GLU A 1 123 ? -10.711 1.651 23.360 1.00 97.38 123 GLU A C 1
ATOM 922 O O . GLU A 1 123 ? -11.410 1.684 24.375 1.00 97.38 123 GLU A O 1
ATOM 927 N N . ALA A 1 124 ? -11.091 2.229 22.218 1.00 97.38 124 ALA A N 1
ATOM 928 C CA . ALA A 1 124 ? -12.355 2.945 22.075 1.00 97.38 124 ALA A CA 1
ATOM 929 C C . ALA A 1 124 ? -13.568 2.048 22.376 1.00 97.38 124 ALA A C 1
ATOM 931 O O . ALA A 1 124 ? -14.525 2.484 23.020 1.00 97.38 124 ALA A O 1
ATOM 932 N N . ASP A 1 125 ? -13.532 0.786 21.944 1.00 97.75 125 ASP A N 1
ATOM 933 C CA . ASP A 1 125 ? -14.614 -0.161 22.202 1.00 97.75 125 ASP A CA 1
ATOM 934 C C . ASP A 1 125 ? -14.697 -0.605 23.669 1.00 97.75 125 ASP A C 1
ATOM 936 O O . ASP A 1 125 ? -15.788 -0.688 24.243 1.00 97.75 125 ASP A O 1
ATOM 940 N N . ARG A 1 126 ? -13.543 -0.786 24.323 1.00 97.31 126 ARG A N 1
ATOM 941 C CA . ARG A 1 126 ? -13.480 -1.029 25.772 1.00 97.31 126 ARG A CA 1
ATOM 942 C C . ARG A 1 126 ? -14.062 0.137 26.564 1.00 97.31 126 ARG A C 1
ATOM 944 O O . ARG A 1 126 ? -14.873 -0.091 27.458 1.00 97.31 126 ARG A O 1
ATOM 951 N N . LEU A 1 127 ? -13.690 1.372 26.219 1.00 97.19 127 LEU A N 1
ATOM 952 C CA . LEU A 1 127 ? -14.217 2.585 26.855 1.00 97.19 127 LEU A CA 1
ATOM 953 C C . LEU A 1 127 ? -15.736 2.685 26.671 1.00 97.19 127 LEU A C 1
ATOM 955 O O . LEU A 1 127 ? -16.460 2.898 27.642 1.00 97.19 127 LEU A O 1
ATOM 959 N N . ARG A 1 128 ? -16.235 2.452 25.451 1.00 97.25 128 ARG A N 1
ATOM 960 C CA . ARG A 1 128 ? -17.677 2.422 25.159 1.00 97.25 128 ARG A CA 1
ATOM 961 C C . ARG A 1 128 ? -18.404 1.385 26.014 1.00 97.25 128 ARG A C 1
ATOM 963 O O . ARG A 1 128 ? -19.419 1.705 26.627 1.00 97.25 128 ARG A O 1
ATOM 970 N N . SER A 1 129 ? -17.875 0.167 26.084 1.00 96.56 129 SER A N 1
ATOM 971 C CA . SER A 1 129 ? -18.469 -0.925 26.861 1.00 96.56 129 SER A CA 1
ATOM 972 C C . SER A 1 129 ? -18.500 -0.616 28.362 1.00 96.56 129 SER A C 1
ATOM 974 O O . SER A 1 129 ? -19.516 -0.845 29.023 1.00 96.56 129 SER A O 1
ATOM 976 N N . ALA A 1 130 ? -17.422 -0.037 28.900 1.00 96.00 130 ALA A N 1
ATOM 977 C CA . ALA A 1 130 ? -17.349 0.377 30.300 1.00 96.00 130 ALA A CA 1
ATOM 978 C C . ALA A 1 130 ? -18.366 1.483 30.627 1.00 96.00 130 ALA A C 1
ATOM 980 O O . ALA A 1 130 ? -19.083 1.384 31.624 1.00 96.00 130 ALA A O 1
ATOM 981 N N . LEU A 1 131 ? -18.489 2.491 29.756 1.00 96.25 131 LEU A N 1
ATOM 982 C CA . LEU A 1 131 ? -19.468 3.572 29.905 1.00 96.25 131 LEU A CA 1
ATOM 983 C C . LEU A 1 131 ? -20.906 3.044 29.882 1.00 96.25 131 LEU A C 1
ATOM 985 O O . LEU A 1 131 ? -21.691 3.366 30.772 1.00 96.25 131 LEU A O 1
ATOM 989 N N . LEU A 1 132 ? -21.245 2.192 28.909 1.00 95.88 132 LEU A N 1
ATOM 990 C CA . LEU A 1 132 ? -22.576 1.583 28.815 1.00 95.88 132 LEU A CA 1
ATOM 991 C C . LEU A 1 132 ? -22.907 0.735 30.049 1.00 95.88 132 LEU A C 1
ATOM 993 O O . LEU A 1 132 ? -24.040 0.768 30.531 1.00 95.88 132 LEU A O 1
ATOM 997 N N . THR A 1 133 ? -21.922 0.016 30.590 1.00 95.38 133 THR A N 1
ATOM 998 C CA . THR A 1 133 ? -22.096 -0.793 31.804 1.00 95.38 133 THR A CA 1
ATOM 999 C C . THR A 1 133 ? -22.349 0.085 33.029 1.00 95.38 133 THR A C 1
ATOM 1001 O O . THR A 1 133 ? -23.284 -0.189 33.781 1.00 95.38 133 THR A O 1
ATOM 1004 N N . SER A 1 134 ? -21.573 1.162 33.208 1.00 94.44 134 SER A N 1
ATOM 1005 C CA . SER A 1 134 ? -21.749 2.104 34.324 1.00 94.44 134 SER A CA 1
ATOM 1006 C C . SER A 1 134 ? -23.126 2.760 34.288 1.00 94.44 134 SER A C 1
ATOM 1008 O O . SER A 1 134 ? -23.859 2.700 35.269 1.00 94.44 134 SER A O 1
ATOM 1010 N N . ILE A 1 135 ? -23.525 3.301 33.133 1.00 94.31 135 ILE A N 1
ATOM 1011 C CA . ILE A 1 135 ? -24.836 3.942 32.968 1.00 94.31 135 ILE A CA 1
ATOM 1012 C C . ILE A 1 135 ? -25.964 2.937 33.237 1.00 94.31 135 ILE A C 1
ATOM 1014 O O . ILE A 1 135 ? -26.930 3.261 33.922 1.00 94.31 135 ILE A O 1
ATOM 1018 N N . SER A 1 136 ? -25.841 1.697 32.752 1.00 92.56 136 SER A N 1
ATOM 1019 C CA . SER A 1 136 ? -26.846 0.652 32.999 1.00 92.56 136 SER A CA 1
ATOM 1020 C C . SER A 1 136 ? -26.998 0.333 34.488 1.00 92.56 136 SER A C 1
ATOM 1022 O O . SER A 1 136 ? -28.116 0.134 34.966 1.00 92.56 136 SER A O 1
ATOM 1024 N N . HIS A 1 137 ? -25.886 0.288 35.227 1.00 93.75 137 HIS A N 1
ATOM 1025 C CA . HIS A 1 137 ? -25.907 0.083 36.671 1.00 93.75 137 HIS A CA 1
ATOM 1026 C C . HIS A 1 137 ? -26.576 1.263 37.391 1.00 93.75 137 HIS A C 1
ATOM 1028 O O . HIS A 1 137 ? -27.478 1.054 38.205 1.00 93.75 137 HIS A O 1
ATOM 1034 N N . ASP A 1 138 ? -26.206 2.493 37.035 1.00 92.56 138 ASP A N 1
ATOM 1035 C CA . ASP A 1 138 ? -26.708 3.708 37.683 1.00 92.56 138 ASP A CA 1
ATOM 1036 C C . ASP A 1 138 ? -28.194 3.961 37.398 1.00 92.56 138 ASP A C 1
ATOM 1038 O O . ASP A 1 138 ? -28.902 4.498 38.249 1.0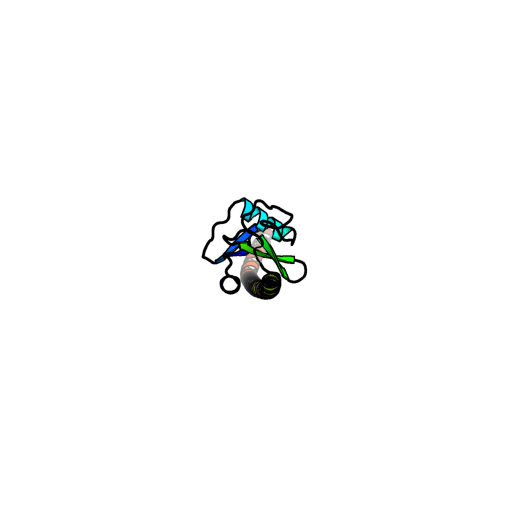0 92.56 138 ASP A O 1
ATOM 1042 N N . LEU A 1 139 ? -28.705 3.514 36.245 1.00 93.44 139 LEU A N 1
ATOM 1043 C CA . LEU A 1 139 ? -30.128 3.578 35.900 1.00 93.44 139 LEU A CA 1
ATOM 1044 C C . LEU A 1 139 ? -30.974 2.506 36.599 1.00 93.44 139 LEU A C 1
ATOM 1046 O O . LEU A 1 139 ? -32.180 2.692 36.764 1.00 93.44 139 LEU A O 1
ATOM 1050 N N . LYS A 1 140 ? -30.380 1.392 37.041 1.00 91.81 140 LYS A N 1
ATOM 1051 C CA . LYS A 1 140 ? -31.123 0.277 37.651 1.00 91.81 140 LYS A CA 1
ATOM 1052 C C . LYS A 1 140 ? -31.819 0.691 38.949 1.00 91.81 140 LYS A C 1
ATOM 1054 O O . LYS A 1 140 ? -32.965 0.310 39.178 1.00 91.81 140 LYS A O 1
ATOM 1059 N N . THR A 1 141 ? -31.149 1.501 39.767 1.00 90.31 141 THR A N 1
ATOM 1060 C CA . THR A 1 141 ? -31.666 2.009 41.046 1.00 90.31 141 THR A CA 1
ATOM 1061 C C . THR A 1 141 ? -32.876 2.944 40.882 1.00 90.31 141 THR A C 1
ATOM 1063 O O . THR A 1 141 ? -33.925 2.638 41.455 1.00 90.31 141 THR A O 1
ATOM 1066 N N . PRO A 1 142 ? -32.816 4.043 40.098 1.00 92.25 142 PRO A N 1
ATOM 1067 C CA . PRO A 1 142 ? -33.979 4.903 39.888 1.00 92.25 142 PRO A CA 1
ATOM 1068 C C . PRO A 1 142 ? -35.114 4.178 39.156 1.00 92.25 142 PRO A C 1
ATOM 1070 O O . PRO A 1 142 ? -36.277 4.386 39.494 1.00 92.25 142 PRO A O 1
ATOM 1073 N N . LEU A 1 143 ? -34.814 3.275 38.214 1.00 91.06 143 LEU A N 1
ATOM 1074 C CA . LEU A 1 143 ? -35.846 2.495 37.527 1.00 91.06 143 LEU A CA 1
ATOM 1075 C C . LEU A 1 143 ? -36.579 1.548 38.489 1.00 91.06 143 LEU A C 1
ATOM 1077 O O . LEU A 1 143 ? -37.804 1.451 38.441 1.00 91.06 143 LEU A O 1
ATOM 1081 N N . ALA A 1 144 ? -35.851 0.885 39.394 1.00 92.38 144 ALA A N 1
ATOM 1082 C CA . ALA A 1 144 ? -36.449 0.050 40.434 1.00 92.38 144 ALA A CA 1
ATOM 1083 C C . ALA A 1 144 ? -37.361 0.864 41.365 1.00 92.38 144 ALA A C 1
ATOM 1085 O O . ALA A 1 144 ? -38.454 0.407 41.695 1.00 92.38 144 ALA A O 1
ATOM 1086 N N . ALA A 1 145 ? -36.955 2.085 41.733 1.00 93.50 145 ALA A N 1
ATOM 1087 C CA . ALA A 1 145 ? -37.784 2.987 42.531 1.00 93.50 145 ALA A CA 1
ATOM 1088 C C . ALA A 1 145 ? -39.074 3.398 41.795 1.00 93.50 145 ALA A C 1
ATOM 1090 O O . ALA A 1 145 ? -40.158 3.325 42.375 1.00 93.50 145 ALA A O 1
ATOM 1091 N N . ILE A 1 146 ? -38.979 3.761 40.509 1.00 94.06 146 ILE A N 1
ATOM 1092 C CA . ILE A 1 146 ? -40.139 4.109 39.669 1.00 94.06 146 ILE A CA 1
ATOM 1093 C C . ILE A 1 146 ? -41.098 2.917 39.540 1.00 94.06 146 ILE A C 1
ATOM 1095 O O . ILE A 1 146 ? -42.303 3.076 39.725 1.00 94.06 146 ILE A O 1
ATOM 1099 N N . MET A 1 147 ? -40.579 1.714 39.267 1.00 92.06 147 MET A N 1
ATOM 1100 C CA . MET A 1 147 ? -41.400 0.502 39.169 1.00 92.06 147 MET A CA 1
ATOM 1101 C C . MET A 1 147 ? -42.081 0.154 40.496 1.00 92.06 147 MET A C 1
ATOM 1103 O O . MET A 1 147 ? -43.249 -0.225 40.492 1.00 92.06 147 MET A O 1
ATOM 1107 N N . GLY A 1 148 ? -41.382 0.314 41.625 1.00 93.19 148 GLY A N 1
ATOM 1108 C CA . GLY A 1 148 ? -41.957 0.108 42.954 1.00 93.19 148 GLY A CA 1
ATOM 1109 C C . GLY A 1 148 ? -43.126 1.054 43.233 1.00 93.19 148 GLY A C 1
ATOM 1110 O O . GLY A 1 148 ? -44.198 0.599 43.622 1.00 93.19 148 GLY A O 1
ATOM 1111 N N . ALA A 1 149 ? -42.955 2.353 42.963 1.00 93.44 149 ALA A N 1
ATOM 1112 C CA . ALA A 1 149 ? -44.011 3.355 43.135 1.00 93.44 149 ALA A CA 1
ATOM 1113 C C . ALA A 1 149 ? -45.211 3.135 42.193 1.00 93.44 149 ALA A C 1
ATOM 1115 O O . ALA A 1 149 ? -46.360 3.326 42.585 1.00 93.44 149 ALA A O 1
ATOM 1116 N N . ALA A 1 150 ? -44.967 2.708 40.951 1.00 93.50 150 ALA A N 1
ATOM 1117 C CA . ALA A 1 150 ? -46.039 2.370 40.016 1.00 93.50 150 ALA A CA 1
ATOM 1118 C C . ALA A 1 150 ? -46.817 1.115 40.458 1.00 93.50 150 ALA A C 1
ATOM 1120 O O . ALA A 1 150 ? -48.039 1.064 40.318 1.00 93.50 150 ALA A O 1
ATOM 1121 N N . GLY A 1 151 ? -46.121 0.116 41.015 1.00 90.88 151 GLY A N 1
ATOM 1122 C CA . GLY A 1 151 ? -46.730 -1.091 41.574 1.00 90.88 151 GLY A CA 1
ATOM 1123 C C . GLY A 1 151 ? -47.652 -0.786 42.754 1.00 90.88 151 GLY A C 1
ATOM 1124 O O . GLY A 1 151 ? -48.803 -1.212 42.746 1.00 90.88 151 GLY A O 1
ATOM 1125 N N . THR A 1 152 ? -47.201 0.035 43.709 1.00 90.44 152 THR A N 1
ATOM 1126 C CA . THR A 1 152 ? -48.038 0.424 44.856 1.00 90.44 152 THR A CA 1
ATOM 1127 C C . THR A 1 152 ? -49.282 1.198 44.425 1.00 90.44 152 THR A C 1
ATOM 1129 O O . THR A 1 152 ? -50.372 0.900 44.904 1.00 90.44 152 THR A O 1
ATOM 1132 N N . LEU A 1 153 ? -49.161 2.141 43.482 1.00 90.62 153 LEU A N 1
ATOM 1133 C CA . LEU A 1 153 ? -50.309 2.859 42.909 1.00 90.62 153 LEU A CA 1
ATOM 1134 C C . LEU A 1 153 ? -51.336 1.909 42.278 1.00 90.62 153 LEU A C 1
ATOM 1136 O O . LEU A 1 153 ? -52.540 2.068 42.486 1.00 90.62 153 LEU A O 1
ATOM 1140 N N . ARG A 1 154 ? -50.867 0.903 41.533 1.00 88.56 154 ARG A N 1
ATOM 1141 C CA . ARG A 1 154 ? -51.731 -0.108 40.916 1.00 88.56 154 ARG A CA 1
ATOM 1142 C C . ARG A 1 154 ? -52.446 -0.961 41.966 1.00 88.56 154 ARG A C 1
ATOM 1144 O O . ARG A 1 154 ? -53.655 -1.159 41.840 1.00 88.56 154 ARG A O 1
ATOM 1151 N N . ASP A 1 155 ? -51.736 -1.422 42.991 1.00 87.62 155 ASP A N 1
ATOM 1152 C CA . ASP A 1 155 ? -52.309 -2.246 44.062 1.00 87.62 155 ASP A CA 1
ATOM 1153 C C . ASP A 1 155 ? -53.355 -1.467 44.875 1.00 87.62 155 ASP A C 1
ATOM 1155 O O . ASP A 1 155 ? -54.438 -1.984 45.152 1.00 87.62 155 ASP A O 1
ATOM 1159 N N . PHE A 1 156 ? -53.088 -0.191 45.181 1.00 82.62 156 PHE A N 1
ATOM 1160 C CA . PHE A 1 156 ? -54.065 0.689 45.828 1.00 82.62 156 PHE A CA 1
ATOM 1161 C C . PHE A 1 156 ? -55.310 0.912 44.963 1.00 82.62 156 PHE A C 1
ATOM 1163 O O . PHE A 1 156 ? -56.416 0.890 45.497 1.00 82.62 156 PHE A O 1
ATOM 1170 N N . SER A 1 157 ? -55.168 1.058 43.638 1.00 79.12 157 SER A N 1
ATOM 1171 C CA . SER A 1 157 ? -56.325 1.228 42.742 1.00 79.12 157 SER A CA 1
ATOM 1172 C C . SER A 1 157 ? -57.306 0.048 42.790 1.00 79.12 157 SER A C 1
ATOM 1174 O O . SER A 1 157 ? -58.518 0.242 42.708 1.00 79.12 157 SER A O 1
ATOM 1176 N N . ALA A 1 158 ? -56.798 -1.173 42.992 1.00 73.88 158 ALA A N 1
ATOM 1177 C CA . ALA A 1 158 ? -57.618 -2.378 43.107 1.00 73.88 158 ALA A CA 1
ATOM 1178 C C . ALA A 1 158 ? -58.366 -2.467 44.450 1.00 73.88 158 ALA A C 1
ATOM 1180 O O . ALA A 1 158 ? -59.396 -3.136 44.535 1.00 73.88 158 ALA A O 1
ATOM 1181 N N . ALA A 1 159 ? -57.866 -1.790 45.488 1.00 71.94 159 ALA A N 1
ATOM 1182 C CA . ALA A 1 159 ? -58.460 -1.749 46.822 1.00 71.94 159 ALA A CA 1
ATOM 1183 C C . ALA A 1 159 ? -59.467 -0.596 47.018 1.00 71.94 159 ALA A C 1
ATOM 1185 O O . ALA A 1 159 ? -60.146 -0.555 48.045 1.00 71.94 159 ALA A O 1
ATOM 1186 N N . LEU A 1 160 ? -59.589 0.330 46.058 1.00 69.69 160 LEU A N 1
ATOM 1187 C CA . LEU A 1 160 ? -60.531 1.449 46.146 1.00 69.69 160 LEU A CA 1
ATOM 1188 C C . LEU A 1 160 ? -61.991 0.982 45.927 1.00 69.69 160 LEU A C 1
ATOM 1190 O O . LEU A 1 160 ? -62.272 0.232 44.979 1.00 69.69 160 LEU A O 1
ATOM 1194 N N . PRO A 1 161 ? -62.946 1.407 46.776 1.00 62.44 161 PRO A N 1
ATOM 1195 C CA . PRO A 1 161 ? -64.369 1.132 46.579 1.00 62.44 161 PRO A CA 1
ATOM 1196 C C . PRO A 1 161 ? -64.891 1.779 45.280 1.00 62.44 161 PRO A C 1
ATOM 1198 O O . PRO A 1 161 ? -64.409 2.826 44.861 1.00 62.44 161 PRO A O 1
ATOM 1201 N N . GLU A 1 162 ? -65.880 1.142 44.636 1.00 64.75 162 GLU A N 1
ATOM 1202 C CA . GLU A 1 162 ? -66.410 1.502 43.300 1.00 64.75 162 GLU A CA 1
ATOM 1203 C C . GLU A 1 162 ? -66.667 2.998 43.013 1.00 64.75 162 GLU A C 1
ATOM 1205 O O . GLU A 1 162 ? -66.353 3.404 41.898 1.00 64.75 162 GLU A O 1
ATOM 1210 N N . PRO A 1 163 ? -67.184 3.841 43.933 1.00 62.44 163 PRO A N 1
ATOM 1211 C CA . PRO A 1 163 ? -67.416 5.256 43.620 1.00 62.44 163 PRO A CA 1
ATOM 1212 C C . PRO A 1 163 ? -66.139 6.087 43.396 1.00 62.44 163 PRO A C 1
ATOM 1214 O O . PRO A 1 163 ? -66.239 7.168 42.823 1.00 62.44 163 PRO A O 1
ATOM 1217 N N . ASP A 1 164 ? -64.962 5.588 43.797 1.00 64.25 164 ASP A N 1
ATOM 1218 C CA . ASP A 1 164 ? -63.682 6.310 43.719 1.00 64.25 164 ASP A CA 1
ATOM 1219 C C . ASP A 1 164 ? -62.740 5.784 42.610 1.00 64.25 164 ASP A C 1
ATOM 1221 O O . ASP A 1 164 ? -61.623 6.285 42.454 1.00 64.25 164 ASP A O 1
ATOM 1225 N N . ARG A 1 165 ? -63.153 4.772 41.827 1.00 60.38 165 ARG A N 1
ATOM 1226 C CA . ARG A 1 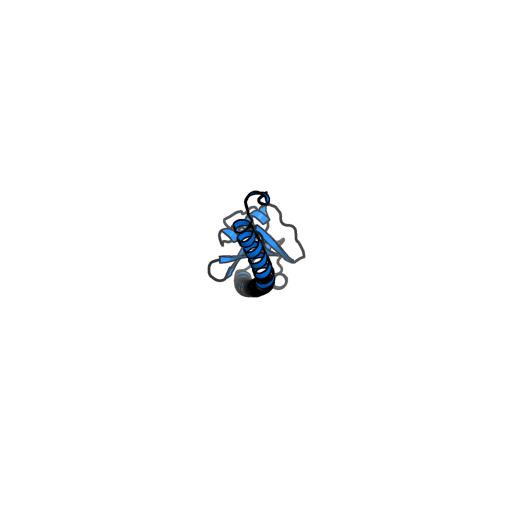165 ? -62.390 4.270 40.666 1.00 60.38 165 ARG A CA 1
ATOM 1227 C C . ARG A 1 165 ? -62.721 5.101 39.418 1.00 60.38 165 ARG A C 1
ATOM 1229 O O . ARG A 1 165 ? -63.850 5.056 38.940 1.00 60.38 165 ARG A O 1
ATOM 1236 N N . ALA A 1 166 ? -61.735 5.844 38.909 1.00 57.78 166 ALA A N 1
ATOM 1237 C CA . ALA A 1 166 ? -61.806 6.607 37.655 1.00 57.78 166 ALA A CA 1
ATOM 1238 C C . ALA A 1 166 ? -61.289 5.803 36.454 1.00 57.78 166 ALA A C 1
ATOM 1240 O O . ALA A 1 166 ? -60.323 5.024 36.640 1.00 57.78 166 ALA A O 1
#

Radius of gyration: 32.44 Å; chains: 1; bounding box: 92×29×73 Å

Secondary structure (DSSP, 8-state):
-HHHHT-EEEEEEEETTEEEEEEEESS-----HHHHHHHHHHHHTTS-EETTSSS-TTSSSEEEEEEETTEEEEEEEEE-SSSS-SS-HHHHHHHHHHHHHHHHHHHHHHHHHHHHHHHHHHHHHHHHHHHHHHHHHHHHHHHHHHHHHHHHHHHHHHHS-GGG--

pLDDT: mean 88.9, std 8.79, range [57.78, 97.75]

Foldseek 3Di:
DCVVLVWWKWKWFDDPNAIATPATVVGDRDADPLQSVQQRCCQVVVHWGEPPDPHSPVGQWIKHFQDDDPHGRIIMTIHDPDPDDSDDPVRVVVVVVVSPVVSVVVVVVVVVVVVVVVVVVVVVVVVVVVVVVVVVVVVVVVVVVVVVVVVVVVVVLVVDPPVPRD